Protein AF-A0A1F6F012-F1 (afdb_monomer_lite)

pLDDT: mean 83.18, std 6.35, range [57.72, 91.0]

Radius of gyration: 16.41 Å; chains: 1; bounding box: 36×16×48 Å

Secondary structure (DSSP, 8-state):
-TTHHHHHHHHHHHHHHHHHHHHHHHHHHHHHHHHHH-S-SHHHHHHHHHHHHHHHHHHHHHHHHHH--

Sequence (69 aa):
MENAPVMLGLVLWVLLAAASLLSLTLGVALAYHWFNYSTNATAPFVATVVYSGVSLVLLTSLFALALSI

Structure (mmCIF, N/CA/C/O backbone):
data_AF-A0A1F6F012-F1
#
_entry.id   AF-A0A1F6F012-F1
#
loop_
_atom_site.group_PDB
_atom_site.id
_atom_site.type_symbol
_atom_site.label_atom_id
_atom_site.label_alt_id
_atom_site.label_comp_id
_atom_site.label_asym_id
_atom_site.label_entity_id
_atom_site.label_seq_id
_atom_site.pdbx_PDB_ins_code
_atom_site.Cartn_x
_atom_site.Cartn_y
_atom_site.Cartn_z
_atom_site.occupancy
_atom_site.B_iso_or_equiv
_atom_site.auth_seq_id
_atom_site.auth_comp_id
_atom_site.auth_asym_id
_atom_site.auth_atom_id
_atom_site.pdbx_PDB_model_num
ATOM 1 N N . MET A 1 1 ? 16.543 5.615 -30.111 1.00 57.72 1 MET A N 1
ATOM 2 C CA . MET A 1 1 ? 15.334 5.178 -29.368 1.00 57.72 1 MET A CA 1
ATOM 3 C C . MET A 1 1 ? 15.672 4.195 -28.234 1.00 57.72 1 MET A C 1
ATOM 5 O O . MET A 1 1 ? 14.796 3.482 -27.772 1.00 57.72 1 MET A O 1
ATOM 9 N N . GLU A 1 2 ? 16.909 4.189 -27.725 1.00 62.25 2 GLU A N 1
ATOM 10 C CA . GLU A 1 2 ? 17.414 3.186 -26.764 1.00 62.25 2 GLU A CA 1
ATOM 11 C C . GLU A 1 2 ? 16.923 3.386 -25.317 1.00 62.25 2 GLU A C 1
ATOM 13 O O . GLU A 1 2 ? 16.894 2.447 -24.531 1.00 62.25 2 GLU A O 1
ATOM 18 N 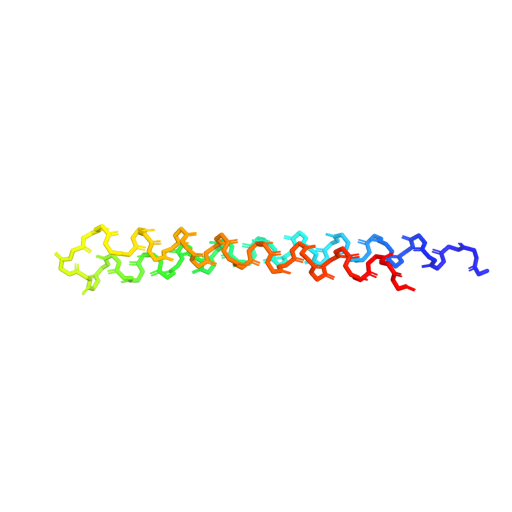N . ASN A 1 3 ? 16.470 4.596 -24.971 1.00 72.44 3 ASN A N 1
ATOM 19 C CA . ASN A 1 3 ? 16.113 4.958 -23.591 1.00 72.44 3 ASN A CA 1
ATOM 20 C C . ASN A 1 3 ? 14.645 4.679 -23.223 1.00 72.44 3 ASN A C 1
ATOM 22 O O . ASN A 1 3 ? 14.276 4.776 -22.054 1.00 72.44 3 ASN A O 1
ATOM 26 N N . ALA A 1 4 ? 13.797 4.355 -24.202 1.00 70.88 4 ALA A N 1
ATOM 27 C CA . ALA A 1 4 ? 12.368 4.126 -23.988 1.00 70.88 4 ALA A CA 1
ATOM 28 C C . ALA A 1 4 ? 12.046 3.017 -22.955 1.00 70.88 4 ALA A C 1
ATOM 30 O O . ALA A 1 4 ? 11.222 3.282 -22.079 1.00 70.88 4 ALA A O 1
ATOM 31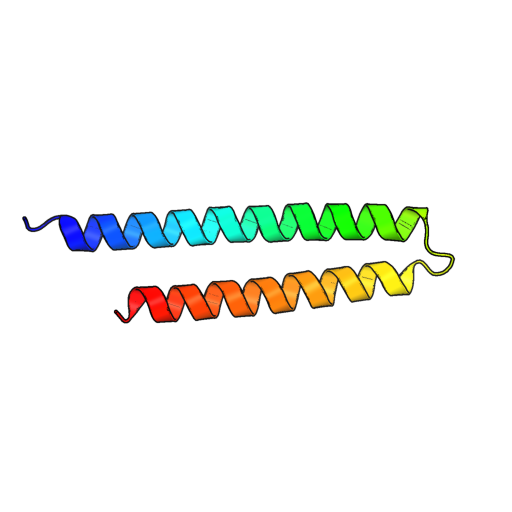 N N . PRO A 1 5 ? 12.691 1.828 -22.969 1.00 77.38 5 PRO A N 1
ATOM 32 C CA . PRO A 1 5 ? 12.391 0.777 -21.990 1.00 77.38 5 PRO A CA 1
ATOM 33 C C . PRO A 1 5 ? 12.821 1.152 -20.564 1.00 77.38 5 PRO A C 1
ATOM 35 O O . PRO A 1 5 ? 12.101 0.882 -19.605 1.00 77.38 5 PRO A O 1
ATOM 38 N N . VAL A 1 6 ? 13.954 1.848 -20.417 1.00 81.25 6 VAL A N 1
ATOM 39 C CA . VAL A 1 6 ? 14.434 2.340 -19.113 1.00 81.25 6 VAL A CA 1
ATOM 40 C C . VAL A 1 6 ? 13.472 3.384 -18.542 1.00 81.25 6 VAL A C 1
ATOM 42 O O . VAL A 1 6 ? 13.129 3.337 -17.361 1.00 81.25 6 VAL A O 1
ATOM 45 N N . MET A 1 7 ? 12.988 4.302 -19.385 1.00 84.69 7 MET A N 1
ATOM 46 C CA . MET A 1 7 ? 12.016 5.317 -18.978 1.00 84.69 7 MET A CA 1
ATOM 47 C C . MET A 1 7 ? 10.684 4.689 -18.548 1.00 84.69 7 MET A C 1
ATOM 49 O O . MET A 1 7 ? 10.119 5.102 -17.538 1.00 84.69 7 MET A O 1
ATOM 53 N N . LEU A 1 8 ? 10.206 3.667 -19.268 1.00 85.25 8 LEU A N 1
ATOM 54 C CA . LEU A 1 8 ? 8.966 2.964 -18.934 1.00 85.25 8 LEU A CA 1
ATOM 55 C C . LEU A 1 8 ? 9.065 2.260 -17.571 1.00 85.25 8 LEU A C 1
ATOM 57 O O . LEU A 1 8 ? 8.174 2.406 -16.736 1.00 85.25 8 LEU A O 1
ATOM 61 N N . GLY A 1 9 ? 10.187 1.581 -17.305 1.00 86.12 9 GLY A N 1
ATOM 62 C CA . GLY A 1 9 ? 10.447 0.950 -16.011 1.00 86.12 9 GLY A CA 1
ATOM 63 C C . GLY A 1 9 ? 10.430 1.951 -14.851 1.00 86.12 9 GLY A C 1
ATOM 64 O O . GLY A 1 9 ? 9.780 1.707 -13.836 1.00 86.12 9 GLY A O 1
ATOM 65 N N . LEU A 1 10 ? 11.076 3.113 -15.010 1.00 87.94 10 LEU A N 1
ATOM 66 C CA . LEU A 1 10 ? 11.063 4.175 -13.995 1.00 87.94 10 LEU A CA 1
ATOM 67 C C . LEU A 1 10 ? 9.647 4.702 -13.721 1.00 87.94 10 LEU A C 1
ATOM 69 O O . LEU A 1 10 ? 9.281 4.895 -12.562 1.00 87.94 10 LEU A O 1
ATOM 73 N N . VAL A 1 11 ? 8.833 4.896 -14.764 1.00 88.19 11 VAL A N 1
ATOM 74 C CA . VAL A 1 11 ? 7.437 5.341 -14.620 1.00 88.19 11 VAL A CA 1
ATOM 75 C C . VAL A 1 11 ? 6.612 4.323 -13.835 1.00 88.19 11 VAL A C 1
ATOM 77 O O . VAL A 1 11 ? 5.871 4.712 -12.932 1.00 88.19 11 VAL A O 1
ATOM 80 N N . LEU A 1 12 ? 6.766 3.027 -14.118 1.00 87.06 12 LEU A N 1
ATOM 81 C CA . LEU A 1 12 ? 6.058 1.976 -13.386 1.00 87.06 12 LEU A CA 1
ATOM 82 C C . LEU A 1 12 ? 6.430 1.980 -11.894 1.00 87.06 12 LEU A C 1
ATOM 84 O O . LEU A 1 12 ? 5.546 1.856 -11.046 1.00 87.06 12 LEU A O 1
ATOM 88 N N . TRP A 1 13 ? 7.711 2.162 -11.552 1.00 88.12 13 TRP A N 1
ATOM 89 C CA . TRP A 1 13 ? 8.157 2.246 -10.153 1.00 88.12 13 TRP A CA 1
ATOM 90 C C . TRP A 1 13 ? 7.576 3.465 -9.427 1.00 88.12 13 TRP A C 1
ATOM 92 O O . TRP A 1 13 ? 7.149 3.352 -8.277 1.00 88.12 13 TRP A O 1
ATOM 102 N N . VAL A 1 14 ? 7.512 4.620 -10.100 1.00 91.00 14 VAL A N 1
ATOM 103 C CA . VAL A 1 14 ? 6.880 5.832 -9.552 1.00 91.00 14 VAL A CA 1
ATOM 104 C C . VAL A 1 14 ? 5.387 5.607 -9.313 1.00 91.00 14 VAL A C 1
ATOM 106 O O . VAL A 1 14 ? 4.876 5.980 -8.257 1.00 91.00 14 VAL A O 1
ATOM 109 N N . LEU A 1 15 ? 4.691 4.958 -10.251 1.00 88.00 15 LEU A N 1
ATOM 110 C CA . LEU A 1 15 ? 3.273 4.624 -10.106 1.00 88.00 15 LEU A CA 1
ATOM 111 C C . LEU A 1 15 ? 3.028 3.666 -8.937 1.00 88.00 15 LEU A C 1
ATOM 113 O O . LEU A 1 15 ? 2.112 3.902 -8.149 1.00 88.00 15 LEU A O 1
ATOM 117 N N . LEU A 1 16 ? 3.864 2.635 -8.775 1.00 88.69 16 LEU A N 1
ATOM 118 C CA . LEU A 1 16 ? 3.778 1.719 -7.637 1.00 88.69 16 LEU A CA 1
ATOM 119 C C . LEU A 1 16 ? 3.963 2.464 -6.311 1.00 88.69 16 LEU A C 1
ATOM 121 O O . LEU A 1 16 ? 3.171 2.276 -5.386 1.00 88.69 16 LEU A O 1
ATOM 125 N N . ALA A 1 17 ? 4.984 3.318 -6.213 1.00 88.25 17 ALA A N 1
ATOM 126 C CA . ALA A 1 17 ? 5.254 4.089 -5.004 1.00 88.25 17 ALA A CA 1
ATOM 127 C C . ALA A 1 17 ? 4.089 5.033 -4.663 1.00 88.25 17 ALA A C 1
ATOM 129 O O . ALA A 1 17 ? 3.621 5.051 -3.524 1.00 88.25 17 ALA A O 1
ATOM 130 N N . ALA A 1 18 ? 3.573 5.767 -5.655 1.00 88.44 18 ALA A N 1
ATOM 131 C CA . ALA A 1 18 ? 2.452 6.685 -5.479 1.00 88.44 18 ALA A CA 1
ATOM 132 C C . ALA A 1 18 ? 1.168 5.956 -5.055 1.00 88.44 18 ALA A C 1
ATOM 134 O O . ALA A 1 18 ? 0.497 6.376 -4.111 1.00 88.44 18 ALA A O 1
ATOM 135 N N . ALA A 1 19 ? 0.843 4.839 -5.707 1.00 86.94 19 ALA A N 1
ATOM 136 C CA . ALA A 1 19 ? -0.345 4.064 -5.376 1.00 86.94 19 ALA A CA 1
ATOM 137 C C . ALA A 1 19 ? -0.219 3.344 -4.020 1.00 86.94 19 ALA A C 1
ATOM 139 O O . ALA A 1 19 ? -1.204 3.258 -3.286 1.00 86.94 19 ALA A O 1
ATOM 140 N N . S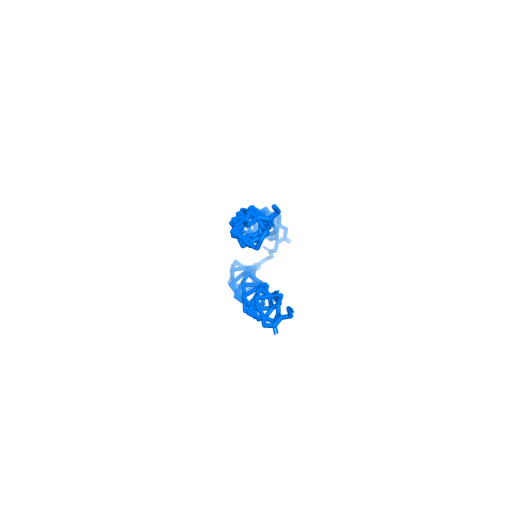ER A 1 20 ? 0.986 2.916 -3.631 1.00 85.94 20 SER A N 1
ATOM 141 C CA . SER A 1 20 ? 1.248 2.375 -2.289 1.00 85.94 20 SER A CA 1
ATOM 142 C C . SER A 1 20 ? 1.013 3.436 -1.216 1.00 85.94 20 SER A C 1
ATOM 144 O O . SER A 1 20 ? 0.314 3.181 -0.236 1.00 85.94 20 SER A O 1
ATOM 146 N N . LEU A 1 21 ? 1.538 4.650 -1.425 1.00 89.56 21 LEU A N 1
ATOM 147 C CA . LEU A 1 21 ? 1.342 5.772 -0.509 1.00 89.56 21 LEU A CA 1
ATOM 148 C C . LEU A 1 21 ? -0.149 6.107 -0.366 1.00 89.56 21 LEU A C 1
ATOM 150 O O . LEU A 1 21 ? -0.656 6.196 0.750 1.00 89.56 21 LEU A O 1
ATOM 154 N N . LEU A 1 22 ? -0.863 6.212 -1.491 1.00 87.56 22 LEU A N 1
ATOM 155 C CA . LEU A 1 22 ? -2.296 6.496 -1.509 1.00 87.56 22 LEU A CA 1
ATOM 156 C C . LEU A 1 22 ? -3.100 5.411 -0.780 1.00 87.56 22 LEU A C 1
ATOM 158 O O . LEU A 1 22 ? -3.987 5.733 0.010 1.00 87.56 22 LEU A O 1
ATOM 162 N N . SER A 1 23 ? -2.770 4.134 -0.996 1.00 86.50 23 SER A N 1
ATOM 163 C CA . SER A 1 23 ? -3.426 3.011 -0.321 1.00 86.50 23 SER A CA 1
ATOM 164 C C . SER A 1 23 ? -3.235 3.064 1.196 1.00 86.50 23 SER A C 1
ATOM 166 O O . SER A 1 23 ? -4.173 2.771 1.938 1.00 86.50 23 SER A O 1
ATOM 168 N N . LEU A 1 24 ? -2.049 3.456 1.672 1.00 85.25 24 LEU A N 1
ATOM 169 C CA . LEU A 1 24 ? -1.790 3.642 3.100 1.00 85.25 24 LEU A CA 1
ATOM 170 C C . LEU A 1 24 ? -2.582 4.829 3.657 1.00 85.25 24 LEU A C 1
ATOM 172 O O . LEU A 1 24 ? -3.237 4.693 4.689 1.00 85.25 24 LEU A O 1
ATOM 176 N N . THR A 1 25 ? -2.580 5.973 2.965 1.00 87.62 25 THR A N 1
ATOM 177 C CA . THR A 1 25 ? -3.322 7.167 3.396 1.00 87.62 25 THR A CA 1
ATOM 178 C C . THR A 1 25 ? -4.824 6.896 3.487 1.00 87.62 25 THR A C 1
ATOM 180 O O . THR A 1 25 ? -5.445 7.221 4.499 1.00 87.62 25 THR A O 1
ATOM 183 N N . LEU A 1 26 ? -5.408 6.254 2.471 1.00 84.88 26 LEU A N 1
ATOM 184 C CA . LEU A 1 26 ? -6.825 5.887 2.466 1.00 84.88 26 LEU A CA 1
ATOM 185 C C . LEU A 1 26 ? -7.147 4.830 3.526 1.00 84.88 26 LEU A C 1
ATOM 187 O O . LEU A 1 26 ? -8.176 4.937 4.190 1.00 84.88 26 LEU A O 1
ATOM 191 N N . GLY A 1 27 ? -6.262 3.851 3.736 1.00 83.62 27 GLY A N 1
ATOM 192 C CA . GLY A 1 27 ? -6.415 2.853 4.794 1.00 83.62 27 GLY A CA 1
ATOM 193 C C . GLY A 1 27 ? -6.477 3.484 6.187 1.00 83.62 27 GLY A C 1
ATOM 194 O O . GLY A 1 27 ? -7.363 3.149 6.972 1.00 83.62 27 GLY A O 1
ATOM 195 N N . VAL A 1 28 ? -5.589 4.443 6.475 1.00 83.50 28 VAL A N 1
ATOM 196 C CA . VAL A 1 28 ? -5.587 5.199 7.739 1.00 83.50 28 VAL A CA 1
ATOM 197 C C . VAL A 1 28 ? -6.828 6.083 7.864 1.00 83.50 28 VAL A C 1
ATOM 199 O O . VAL A 1 28 ? -7.450 6.105 8.924 1.00 83.50 28 VAL A O 1
ATOM 202 N N . ALA A 1 29 ? -7.229 6.780 6.796 1.00 85.88 29 ALA A N 1
ATOM 203 C CA . ALA A 1 29 ? -8.432 7.611 6.804 1.00 85.88 29 ALA A CA 1
ATOM 204 C C . ALA A 1 29 ? -9.699 6.781 7.076 1.00 85.88 29 ALA A C 1
ATOM 206 O O . ALA A 1 29 ? -10.541 7.181 7.881 1.00 85.88 29 ALA A O 1
ATOM 207 N N . LEU A 1 30 ? -9.803 5.599 6.460 1.00 83.06 30 LEU A N 1
ATOM 208 C CA . LEU A 1 30 ? -10.895 4.657 6.694 1.00 83.06 30 LEU A CA 1
ATOM 209 C C . LEU A 1 30 ? -10.866 4.108 8.125 1.00 83.06 30 LEU A C 1
ATOM 211 O O . LEU A 1 30 ? -11.916 4.031 8.762 1.00 83.06 30 LEU A O 1
ATOM 215 N N . ALA A 1 31 ? -9.673 3.799 8.651 1.00 81.00 31 ALA A N 1
ATOM 216 C CA . ALA A 1 31 ? -9.493 3.393 10.043 1.00 81.00 31 ALA A CA 1
ATOM 217 C C . ALA A 1 31 ? -10.048 4.463 10.984 1.00 81.00 31 ALA A C 1
ATOM 219 O O . ALA A 1 31 ? -10.912 4.174 11.803 1.00 81.00 31 ALA A O 1
ATOM 220 N N . TYR A 1 32 ? -9.582 5.706 10.831 1.00 81.94 32 TYR A N 1
ATOM 221 C CA . TYR A 1 32 ? -9.986 6.837 11.660 1.00 81.94 32 TYR A CA 1
ATOM 222 C C . TYR A 1 32 ? -11.494 7.083 11.588 1.00 81.94 32 TYR A C 1
ATOM 224 O O . TYR A 1 32 ? -12.143 7.272 12.617 1.00 81.94 32 TYR A O 1
ATOM 232 N N . HIS A 1 33 ? -12.065 7.022 10.380 1.00 83.12 33 HIS A N 1
ATOM 233 C CA . HIS A 1 33 ? -13.503 7.128 10.188 1.00 83.12 33 HIS A CA 1
ATOM 234 C C . HIS A 1 33 ? -14.237 6.050 10.993 1.00 83.12 33 HIS A C 1
ATOM 236 O O . HIS A 1 33 ? -15.066 6.378 11.835 1.00 83.12 33 HIS A O 1
ATOM 242 N N . TRP A 1 34 ? -13.901 4.773 10.817 1.00 78.19 34 TRP A N 1
ATOM 243 C CA . TRP A 1 34 ? -14.599 3.710 11.538 1.00 78.19 34 TRP A CA 1
ATOM 244 C C . TRP A 1 34 ? -14.308 3.702 13.042 1.00 78.19 34 TRP A C 1
ATOM 246 O O . TRP A 1 34 ? -15.195 3.346 13.804 1.00 78.19 34 TRP A O 1
ATOM 256 N N . PHE A 1 35 ? -13.131 4.130 13.501 1.00 78.94 35 PHE A N 1
ATOM 257 C CA . PHE A 1 35 ? -12.838 4.275 14.932 1.00 78.94 35 PHE A CA 1
ATOM 258 C C . PHE A 1 35 ? -13.773 5.276 15.620 1.00 78.94 35 PHE A C 1
ATOM 260 O O . PHE A 1 35 ? -14.189 5.031 16.747 1.00 78.94 35 PHE A O 1
ATOM 267 N N . ASN A 1 36 ? -14.142 6.365 14.942 1.00 79.00 36 ASN A N 1
ATOM 268 C CA . ASN A 1 36 ? -15.051 7.369 15.501 1.00 79.00 36 ASN A CA 1
ATOM 269 C C . ASN A 1 36 ? -16.519 6.916 15.537 1.00 79.00 36 ASN A C 1
ATOM 271 O O . ASN A 1 36 ? -17.288 7.426 16.348 1.00 79.00 36 ASN A O 1
ATOM 275 N N . TYR A 1 37 ? -16.916 5.988 14.661 1.00 75.06 37 TYR A N 1
ATOM 276 C CA . TYR A 1 37 ? -18.314 5.564 14.508 1.00 75.06 37 TYR A CA 1
ATOM 277 C C . TYR A 1 37 ? -18.587 4.116 14.951 1.00 75.06 37 TYR A C 1
ATOM 279 O O . TYR A 1 37 ? -19.742 3.698 14.992 1.00 75.06 37 TYR A O 1
ATOM 287 N N . SER A 1 38 ? -17.556 3.342 15.295 1.00 71.31 38 SER A N 1
ATOM 288 C CA . SER A 1 38 ? -17.685 1.952 15.738 1.00 71.31 38 SER A CA 1
ATOM 289 C C . SER A 1 38 ? -17.775 1.855 17.258 1.00 71.31 38 SER A C 1
ATOM 291 O O . SER A 1 38 ? -16.947 2.396 17.985 1.00 71.31 38 SER A O 1
ATOM 293 N N . THR A 1 39 ? -18.728 1.064 17.748 1.00 73.75 39 THR A N 1
ATOM 294 C CA . THR A 1 39 ? -18.822 0.670 19.163 1.00 73.75 39 THR A CA 1
ATOM 295 C C . THR A 1 39 ? -17.732 -0.325 19.579 1.00 73.75 39 THR A C 1
ATOM 297 O O . TH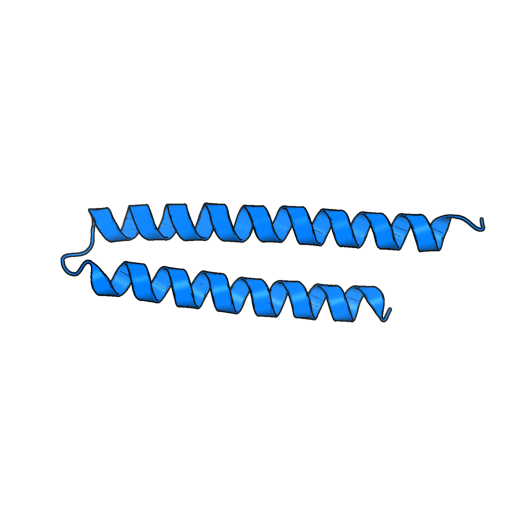R A 1 39 ? -17.524 -0.548 20.769 1.00 73.75 39 THR A O 1
ATOM 300 N N . ASN A 1 40 ? -17.017 -0.916 18.613 1.00 80.88 40 ASN A N 1
ATOM 301 C CA . ASN A 1 40 ? -15.924 -1.857 18.832 1.00 80.88 40 ASN A CA 1
ATOM 302 C C . ASN A 1 40 ? -14.660 -1.402 18.085 1.00 80.88 40 ASN A C 1
ATOM 304 O O . ASN A 1 40 ? -14.607 -1.444 16.857 1.00 80.88 40 ASN A O 1
ATOM 308 N N . ALA A 1 41 ? -13.628 -1.022 18.836 1.00 72.75 41 ALA A N 1
ATOM 309 C CA . ALA A 1 41 ? -12.334 -0.555 18.339 1.00 72.75 41 ALA A CA 1
ATOM 310 C C . ALA A 1 41 ? -11.504 -1.626 17.597 1.00 72.75 41 ALA A C 1
ATOM 312 O O . ALA A 1 41 ? -10.626 -1.294 16.803 1.00 72.75 41 ALA A O 1
ATOM 313 N N . THR A 1 42 ? -11.769 -2.916 17.813 1.00 81.56 42 THR A N 1
ATOM 314 C CA . THR A 1 42 ? -11.010 -4.008 17.183 1.00 81.56 42 THR A CA 1
ATOM 315 C C . THR A 1 42 ? -11.423 -4.234 15.728 1.00 81.56 42 THR A C 1
ATOM 317 O O . THR A 1 42 ? -10.573 -4.472 14.873 1.00 81.56 42 THR A O 1
ATOM 320 N N . ALA A 1 43 ? -12.717 -4.109 15.423 1.00 82.12 43 ALA A N 1
ATOM 321 C CA . ALA A 1 43 ? -13.248 -4.267 14.068 1.00 82.12 43 ALA A CA 1
ATOM 322 C C . ALA A 1 43 ? -12.614 -3.317 13.022 1.00 82.12 43 ALA A C 1
ATOM 324 O O . ALA A 1 43 ? -12.170 -3.815 11.985 1.00 82.12 43 ALA A O 1
ATOM 325 N N . PRO A 1 44 ? -12.501 -1.990 13.254 1.00 80.81 44 PRO A N 1
ATOM 326 C CA . PRO A 1 44 ? -11.882 -1.079 12.296 1.00 80.81 44 PRO A CA 1
ATOM 327 C C . PRO A 1 44 ? -10.393 -1.328 12.112 1.00 80.81 44 PRO A C 1
ATOM 329 O O . PRO A 1 44 ? -9.909 -1.272 10.987 1.00 80.81 44 PRO A O 1
ATOM 332 N N . PHE A 1 45 ? -9.676 -1.677 13.180 1.00 80.12 45 PHE A N 1
ATOM 333 C CA . PHE A 1 45 ? -8.262 -2.016 13.078 1.00 80.12 45 PHE A CA 1
ATOM 334 C C . PHE A 1 45 ? -8.034 -3.232 12.171 1.00 80.12 45 PHE A C 1
ATOM 336 O O . PHE A 1 45 ? -7.239 -3.168 11.233 1.00 80.12 45 PHE A O 1
ATOM 343 N N . VAL A 1 46 ? -8.777 -4.321 12.402 1.00 85.44 46 VAL A N 1
ATOM 344 C CA . VAL A 1 46 ? -8.694 -5.532 11.571 1.00 85.44 46 VAL A CA 1
ATOM 345 C C . VAL A 1 46 ? -9.077 -5.222 10.125 1.00 85.44 46 VAL A C 1
ATOM 347 O O . VAL A 1 46 ? -8.370 -5.634 9.208 1.00 85.44 46 VAL A O 1
ATOM 350 N N . ALA A 1 47 ? -10.146 -4.452 9.905 1.00 82.00 47 ALA A N 1
ATOM 351 C CA . ALA A 1 47 ? -10.572 -4.067 8.565 1.00 82.00 47 ALA A CA 1
ATOM 352 C C . ALA A 1 47 ? -9.499 -3.262 7.824 1.00 82.00 47 ALA A C 1
ATOM 354 O O . ALA A 1 47 ? -9.197 -3.575 6.675 1.00 82.00 47 ALA A O 1
ATOM 355 N N . THR A 1 48 ? -8.864 -2.285 8.475 1.00 83.00 48 THR A N 1
ATOM 356 C CA . THR A 1 48 ? -7.771 -1.509 7.878 1.00 83.00 48 THR A CA 1
ATOM 357 C C . THR A 1 48 ? -6.579 -2.383 7.515 1.00 83.00 48 THR A C 1
ATOM 359 O O . THR A 1 48 ? -6.036 -2.236 6.420 1.00 83.00 48 THR A O 1
ATOM 362 N N . VAL A 1 49 ? -6.178 -3.312 8.388 1.00 85.12 49 VAL A N 1
ATOM 363 C CA . VAL A 1 49 ? -5.068 -4.238 8.110 1.00 85.12 49 VAL A CA 1
ATOM 364 C C . VAL A 1 49 ? -5.397 -5.137 6.917 1.00 85.12 49 VAL A C 1
ATOM 366 O O . VAL A 1 49 ? -4.583 -5.262 6.005 1.00 85.12 49 VAL A O 1
ATOM 369 N N . VAL A 1 50 ? -6.601 -5.713 6.876 1.00 87.75 50 VAL A N 1
ATOM 370 C CA . VAL A 1 50 ? -7.033 -6.580 5.770 1.00 87.75 50 VAL A CA 1
ATOM 371 C C . VAL A 1 50 ? -7.110 -5.797 4.457 1.00 87.75 50 VAL A C 1
ATOM 373 O O . VAL A 1 50 ? -6.535 -6.229 3.462 1.00 87.75 50 VAL A O 1
ATOM 376 N N . TYR A 1 51 ? -7.753 -4.626 4.442 1.00 83.75 51 TYR A N 1
ATOM 377 C CA . TYR A 1 51 ? -7.887 -3.817 3.227 1.00 83.75 51 TYR A CA 1
ATOM 378 C C . TYR A 1 51 ? -6.542 -3.313 2.706 1.00 83.75 51 TYR A C 1
ATOM 380 O O . TYR A 1 51 ? -6.276 -3.427 1.510 1.00 83.75 51 TYR A O 1
ATOM 388 N N . SER A 1 52 ? -5.683 -2.777 3.577 1.00 81.81 52 SER A N 1
ATOM 389 C CA . SER A 1 52 ? -4.356 -2.295 3.168 1.00 81.81 52 SER A CA 1
ATOM 390 C C . SER A 1 52 ? -3.459 -3.437 2.690 1.00 81.81 52 SER A C 1
ATOM 392 O O . SER A 1 52 ? -2.819 -3.305 1.649 1.00 81.81 52 SER A O 1
ATOM 394 N N . GLY A 1 53 ? -3.473 -4.582 3.381 1.00 86.50 53 GLY A N 1
ATOM 395 C CA . GLY A 1 53 ? -2.719 -5.772 2.991 1.00 86.50 53 GLY A CA 1
ATOM 396 C C . GLY A 1 53 ? -3.153 -6.323 1.633 1.00 86.50 53 GLY A C 1
ATOM 397 O O . GLY A 1 53 ? -2.320 -6.492 0.745 1.00 86.50 53 GLY A O 1
ATOM 398 N N . VAL A 1 54 ? -4.457 -6.543 1.432 1.00 88.62 54 VAL A N 1
ATOM 399 C CA . VAL A 1 54 ? -4.997 -7.024 0.147 1.0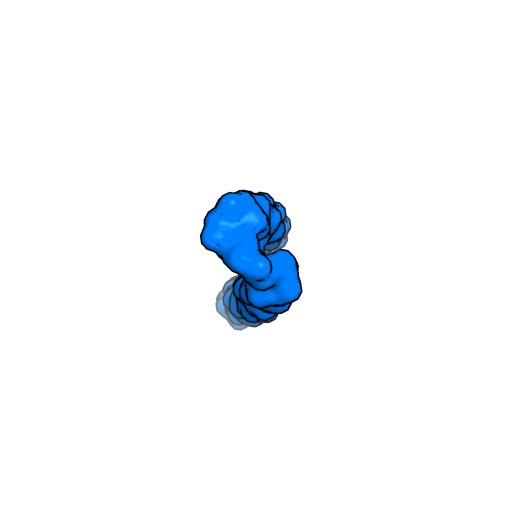0 88.62 54 VAL A CA 1
ATOM 400 C C . VAL A 1 54 ? -4.699 -6.031 -0.977 1.00 88.62 54 VAL A C 1
ATOM 402 O O . VAL A 1 54 ? -4.276 -6.441 -2.058 1.00 88.62 54 VAL A O 1
ATOM 405 N N . SER A 1 55 ? -4.848 -4.729 -0.720 1.00 85.81 55 SER A N 1
ATOM 406 C CA . SER A 1 55 ? -4.556 -3.689 -1.713 1.00 85.81 55 SER A CA 1
ATOM 407 C C . SER A 1 55 ? -3.083 -3.692 -2.120 1.00 85.81 55 SER A C 1
ATOM 409 O O . SER A 1 55 ? -2.793 -3.663 -3.311 1.00 85.81 55 SER A O 1
ATOM 411 N N . LEU A 1 56 ? -2.151 -3.804 -1.168 1.00 86.00 56 LEU A N 1
ATOM 412 C CA . LEU A 1 56 ? -0.714 -3.884 -1.456 1.00 86.00 56 LEU A CA 1
ATOM 413 C C . LEU A 1 56 ? -0.344 -5.139 -2.252 1.00 86.00 56 LEU A C 1
ATOM 415 O O . LEU A 1 56 ? 0.456 -5.056 -3.185 1.00 86.00 56 LEU A O 1
ATOM 419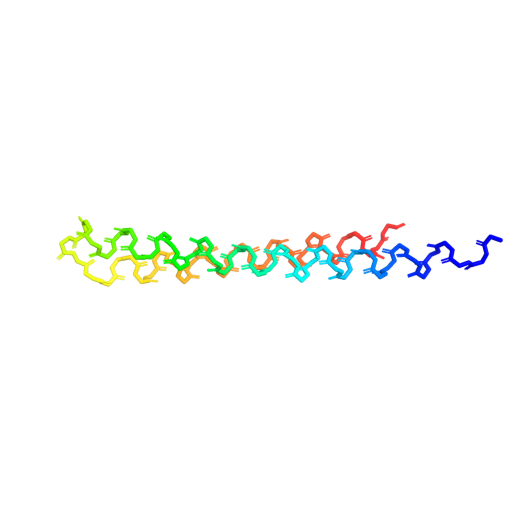 N N . VAL A 1 57 ? -0.936 -6.291 -1.927 1.00 90.94 57 VAL A N 1
ATOM 420 C CA . VAL A 1 57 ? -0.709 -7.540 -2.672 1.00 90.94 57 VAL A CA 1
ATOM 421 C C . VAL A 1 57 ? -1.182 -7.397 -4.118 1.00 90.94 57 VAL A C 1
ATOM 423 O O . VAL A 1 57 ? -0.437 -7.735 -5.040 1.00 90.94 57 VAL A O 1
ATOM 426 N N . LEU A 1 58 ? -2.383 -6.853 -4.332 1.00 88.69 58 LEU A N 1
ATOM 427 C CA . LEU A 1 58 ? -2.916 -6.599 -5.673 1.00 88.69 58 LEU A CA 1
ATOM 428 C C . LEU A 1 58 ? -2.039 -5.614 -6.448 1.00 88.69 58 LEU A C 1
ATOM 430 O O . LEU A 1 58 ? -1.684 -5.882 -7.594 1.00 88.69 58 LEU A O 1
ATOM 434 N N . LEU A 1 59 ? -1.640 -4.511 -5.814 1.00 87.81 59 LEU A N 1
ATOM 435 C CA . LEU A 1 59 ? -0.801 -3.484 -6.424 1.00 87.81 59 LEU A CA 1
ATOM 436 C C . LEU A 1 59 ? 0.559 -4.047 -6.860 1.00 87.81 59 LEU A C 1
ATOM 438 O O . LEU A 1 59 ? 1.001 -3.817 -7.984 1.00 87.81 59 LEU A O 1
ATOM 442 N N . THR A 1 60 ? 1.187 -4.844 -5.995 1.00 88.56 60 THR A N 1
ATOM 443 C CA . THR A 1 60 ? 2.471 -5.497 -6.278 1.00 88.56 60 THR A CA 1
ATOM 444 C C . THR A 1 60 ? 2.337 -6.527 -7.400 1.00 88.56 60 THR A C 1
ATOM 446 O O . THR A 1 60 ? 3.196 -6.606 -8.274 1.00 88.56 60 THR A O 1
ATOM 449 N N . SER A 1 61 ? 1.236 -7.284 -7.420 1.00 87.12 61 SER A N 1
ATOM 450 C CA . SER A 1 61 ? 0.965 -8.283 -8.463 1.00 87.12 61 SER A CA 1
ATOM 451 C C . SER A 1 61 ? 0.746 -7.631 -9.832 1.00 87.12 61 SER A C 1
ATOM 453 O O . SER A 1 61 ? 1.300 -8.086 -10.830 1.00 87.12 61 SER A O 1
ATOM 455 N N . LEU A 1 62 ? -0.014 -6.532 -9.880 1.00 86.62 62 LEU A N 1
ATOM 456 C CA . LEU A 1 62 ? -0.223 -5.747 -11.099 1.00 86.62 62 LEU A CA 1
ATOM 457 C C . LEU A 1 62 ? 1.079 -5.114 -11.595 1.00 86.62 62 LEU A C 1
ATOM 459 O O . LEU A 1 62 ? 1.324 -5.092 -12.797 1.00 86.62 62 LEU A O 1
ATOM 463 N N . PHE A 1 63 ? 1.930 -4.640 -10.686 1.00 89.19 63 PHE A N 1
ATOM 464 C CA . PHE A 1 63 ? 3.244 -4.112 -11.037 1.00 89.19 63 PHE A CA 1
ATOM 465 C C . PHE A 1 63 ? 4.170 -5.188 -11.617 1.00 89.19 63 PHE A C 1
ATOM 467 O O . PHE A 1 63 ? 4.800 -4.960 -12.646 1.00 89.19 63 PHE A O 1
ATOM 474 N N . ALA A 1 64 ? 4.208 -6.380 -11.012 1.00 88.25 64 ALA A N 1
ATOM 475 C CA . ALA A 1 64 ? 4.968 -7.509 -11.544 1.00 88.25 64 ALA A CA 1
ATOM 476 C C . ALA A 1 64 ? 4.491 -7.905 -12.951 1.00 88.25 64 ALA A C 1
ATOM 478 O O . ALA A 1 64 ? 5.313 -8.125 -13.839 1.00 88.25 64 ALA A O 1
ATOM 479 N N . LEU A 1 65 ? 3.172 -7.928 -13.175 1.00 88.12 65 LEU A N 1
ATOM 480 C CA . LEU A 1 65 ? 2.596 -8.166 -14.497 1.00 88.12 65 LEU A CA 1
ATOM 481 C C . LEU A 1 65 ? 2.992 -7.061 -15.489 1.00 88.12 65 LEU A C 1
ATOM 483 O O . LEU A 1 65 ? 3.405 -7.368 -16.602 1.00 88.12 65 LEU A O 1
ATOM 487 N N . ALA A 1 66 ? 2.929 -5.793 -15.082 1.00 84.38 66 ALA A N 1
ATOM 488 C CA . ALA A 1 66 ? 3.287 -4.655 -15.928 1.00 84.38 66 ALA A CA 1
ATOM 489 C C . ALA A 1 66 ? 4.771 -4.637 -16.330 1.00 84.38 66 ALA A C 1
ATOM 491 O O . ALA A 1 66 ? 5.093 -4.131 -17.396 1.00 84.38 66 ALA A O 1
ATOM 492 N N . LEU A 1 67 ? 5.666 -5.193 -15.505 1.00 86.12 67 LEU A N 1
ATOM 493 C CA . LEU A 1 67 ? 7.083 -5.371 -15.850 1.00 86.12 67 LEU A CA 1
ATOM 494 C C . LEU A 1 67 ? 7.345 -6.549 -16.802 1.00 86.12 67 LEU A C 1
ATOM 496 O O . LEU A 1 67 ? 8.414 -6.607 -17.404 1.00 86.12 67 LEU A O 1
ATOM 500 N N . SER A 1 68 ? 6.422 -7.509 -16.889 1.00 81.88 68 SER A N 1
ATOM 501 C CA . SER A 1 68 ? 6.563 -8.703 -17.738 1.00 81.88 68 SER A CA 1
ATOM 502 C C . SER A 1 68 ? 6.042 -8.536 -19.169 1.00 81.88 68 SER A C 1
ATOM 504 O O . SER A 1 68 ? 6.193 -9.456 -19.973 1.00 81.88 68 SER A O 1
ATOM 506 N N . ILE A 1 69 ? 5.412 -7.395 -19.463 1.00 71.31 69 ILE A N 1
ATOM 507 C CA . ILE A 1 69 ? 4.881 -7.009 -20.779 1.00 71.31 69 ILE A CA 1
ATOM 508 C C . ILE A 1 69 ? 5.895 -6.084 -21.453 1.00 71.31 69 ILE A C 1
ATOM 510 O O . ILE A 1 69 ? 6.130 -6.271 -22.667 1.00 71.31 69 ILE A O 1
#

Foldseek 3Di:
DVCVLVVQLVVLVVVLVVQLVVLLVVLVVQLVVCCVVPPDNVVSVVVSCVSSVVSNVVSVVVSVVSNVD

Organism: NCBI:txid1798512